Protein AF-A0A699SYV4-F1 (afdb_monomer)

Organism: Tanacetum cinerariifolium (NCBI:txid118510)

pLDDT: mean 76.34, std 19.38, range [34.69, 97.56]

Radius of gyration: 21.33 Å; Cα contacts (8 Å, |Δi|>4): 19; chains: 1; bounding box: 60×40×32 Å

Sequence (104 aa):
EKRLEDVPTVRDFPEVFPEDLTGLPPTRQVEFQIDLVPGAAPMARAPYRLAPLELQELSTQLQELSDKGFISPVKLHVLLSQLHHRFGNLLETFDKS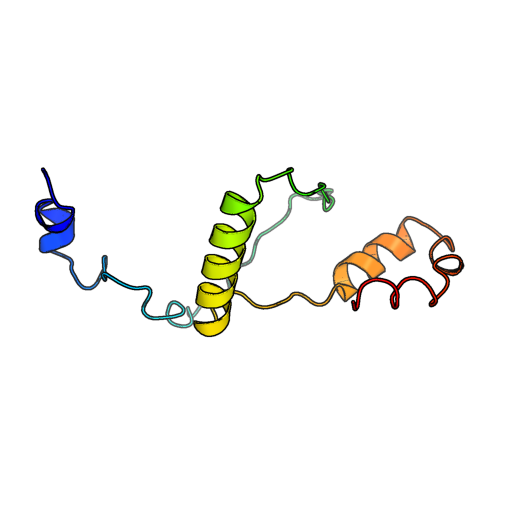SVIASKT

Secondary structure (DSSP, 8-state):
---GGGSHHHHH-TTTS-SS--SSPP--SS----PPPTT------PPPP--HHHHHHHHHHHHHHHHTTS--PPPTHHHHHHHHHHSTT-GGG--TTTTS----

Structure (mmCIF, N/CA/C/O backbone):
data_AF-A0A699SYV4-F1
#
_entry.id   AF-A0A699SYV4-F1
#
loop_
_atom_site.group_PDB
_atom_site.id
_atom_site.type_symbol
_atom_site.label_atom_id
_atom_site.label_alt_id
_atom_site.label_comp_id
_atom_site.label_asym_id
_atom_site.label_entity_id
_atom_site.label_seq_id
_atom_site.pdbx_PDB_ins_code
_atom_site.Cartn_x
_atom_site.Cartn_y
_atom_site.Cartn_z
_atom_site.occupancy
_atom_site.B_iso_or_equiv
_atom_site.auth_seq_id
_atom_site.auth_comp_id
_atom_site.auth_asym_id
_atom_site.auth_atom_id
_atom_site.pdbx_PDB_model_num
ATOM 1 N N . GLU A 1 1 ? -24.514 19.356 1.765 1.00 69.06 1 GLU A N 1
ATOM 2 C CA . GLU A 1 1 ? -23.407 18.437 1.437 1.00 69.06 1 GLU A CA 1
ATOM 3 C C . GLU A 1 1 ? -23.937 17.018 1.586 1.00 69.06 1 GLU A C 1
ATOM 5 O O . GLU A 1 1 ? -24.723 16.815 2.504 1.00 69.06 1 GLU A O 1
ATOM 10 N N . LYS A 1 2 ? -23.648 16.097 0.658 1.00 76.56 2 LYS A N 1
ATOM 11 C CA . LYS A 1 2 ? -24.086 14.694 0.777 1.00 76.56 2 LYS A CA 1
ATOM 12 C C . LYS A 1 2 ? -23.004 13.919 1.512 1.00 76.56 2 LYS A C 1
ATOM 14 O O . LYS A 1 2 ? -21.864 13.910 1.051 1.00 76.56 2 LYS A O 1
ATOM 19 N N . ARG A 1 3 ? -23.358 13.298 2.629 1.00 84.56 3 ARG A N 1
ATOM 20 C CA . ARG A 1 3 ? -22.466 12.430 3.397 1.00 84.56 3 ARG A CA 1
ATOM 21 C C . ARG A 1 3 ? -22.494 11.028 2.783 1.00 84.56 3 ARG A C 1
ATOM 23 O O . ARG A 1 3 ? -23.479 10.649 2.154 1.00 84.56 3 ARG A O 1
ATOM 30 N N . LEU A 1 4 ? -21.425 10.247 2.946 1.00 81.38 4 LEU A N 1
ATOM 31 C CA . LEU A 1 4 ? -21.391 8.856 2.457 1.00 81.38 4 LEU A CA 1
ATOM 32 C C . LEU A 1 4 ? -22.511 8.003 3.075 1.00 81.38 4 LEU A C 1
ATOM 34 O O . LEU A 1 4 ? -23.069 7.137 2.409 1.00 81.38 4 LEU A O 1
ATOM 38 N N . GLU A 1 5 ? -22.900 8.332 4.304 1.00 83.50 5 GLU A N 1
ATOM 39 C CA . GLU A 1 5 ? -24.019 7.741 5.048 1.00 83.50 5 GLU A CA 1
ATOM 40 C C . GLU A 1 5 ? -25.380 7.919 4.354 1.00 83.50 5 GLU A C 1
ATOM 42 O O . GLU A 1 5 ? -26.308 7.148 4.594 1.00 83.50 5 GLU A O 1
ATOM 47 N N . ASP A 1 6 ? -25.515 8.938 3.497 1.00 89.12 6 ASP A N 1
ATOM 48 C CA . ASP A 1 6 ? -26.760 9.236 2.782 1.00 89.12 6 ASP A CA 1
ATOM 49 C C . ASP A 1 6 ? -26.967 8.305 1.577 1.00 89.12 6 ASP A C 1
ATOM 51 O O . ASP A 1 6 ? -28.032 8.313 0.951 1.00 89.12 6 ASP A O 1
ATOM 55 N N . VAL A 1 7 ? -25.949 7.517 1.213 1.00 91.19 7 VAL A N 1
ATOM 56 C CA . VAL A 1 7 ? -26.034 6.519 0.148 1.00 91.19 7 VAL A CA 1
ATOM 57 C C . VAL A 1 7 ? -26.767 5.293 0.702 1.00 91.19 7 VAL A C 1
ATOM 59 O O . VAL A 1 7 ? -26.235 4.645 1.605 1.00 91.19 7 VAL A O 1
ATOM 62 N N . PRO A 1 8 ? -27.945 4.915 0.157 1.00 91.62 8 PRO A N 1
ATOM 63 C CA . PRO A 1 8 ? -28.737 3.799 0.681 1.00 91.62 8 PRO A CA 1
ATOM 64 C C . PRO A 1 8 ? -27.921 2.514 0.834 1.00 91.62 8 PRO A C 1
ATOM 66 O O . PRO A 1 8 ? -27.952 1.890 1.882 1.00 91.62 8 PRO A O 1
ATOM 69 N N . THR A 1 9 ? -27.082 2.190 -0.151 1.00 90.81 9 THR A N 1
ATOM 70 C CA . THR A 1 9 ? -26.213 1.008 -0.115 1.00 90.81 9 THR A CA 1
ATOM 71 C C . THR A 1 9 ? -25.192 1.022 1.026 1.00 90.81 9 THR A C 1
ATOM 73 O O . THR A 1 9 ? -24.886 -0.027 1.570 1.00 90.81 9 THR A O 1
ATOM 76 N N . VAL A 1 10 ? -24.646 2.179 1.404 1.00 90.31 10 VAL A N 1
ATOM 77 C CA . VAL A 1 10 ? -23.678 2.255 2.514 1.00 90.31 10 VAL A CA 1
ATOM 78 C C . VAL A 1 10 ? -24.413 2.080 3.840 1.00 90.31 10 VAL A C 1
ATOM 80 O O . VAL A 1 10 ? -23.995 1.297 4.687 1.00 90.31 10 VAL A O 1
ATOM 83 N N . ARG A 1 11 ? -25.562 2.750 3.980 1.00 90.00 11 ARG A N 1
ATOM 84 C CA . ARG A 1 11 ? -26.405 2.676 5.176 1.00 90.00 11 ARG A CA 1
ATOM 85 C C . ARG A 1 11 ? -26.989 1.283 5.410 1.00 90.00 11 ARG A C 1
ATOM 87 O O . ARG A 1 11 ? -27.102 0.857 6.555 1.00 90.00 11 ARG A O 1
ATOM 94 N N . ASP A 1 12 ? -27.385 0.597 4.343 1.00 93.94 12 ASP A N 1
ATOM 95 C CA . ASP A 1 12 ? -28.042 -0.707 4.423 1.00 93.94 12 ASP A CA 1
ATOM 96 C C . ASP A 1 12 ? -27.026 -1.854 4.653 1.00 93.94 12 ASP A C 1
ATOM 98 O O . ASP A 1 12 ? -27.429 -2.945 5.051 1.00 93.94 12 ASP A O 1
ATOM 102 N N . PHE A 1 13 ? -25.716 -1.611 4.465 1.00 90.38 13 PHE A N 1
ATOM 103 C CA . PHE A 1 13 ? -24.640 -2.605 4.627 1.00 90.38 13 PHE A CA 1
ATOM 104 C C . PHE A 1 13 ? -23.442 -2.085 5.458 1.00 90.38 13 PHE A C 1
ATOM 106 O O . PHE A 1 13 ? -22.308 -2.068 4.966 1.00 90.38 13 PHE A O 1
ATOM 113 N N . PRO A 1 14 ? -23.642 -1.713 6.737 1.00 86.00 14 PRO A N 1
ATOM 114 C CA . PRO A 1 14 ? -22.578 -1.146 7.575 1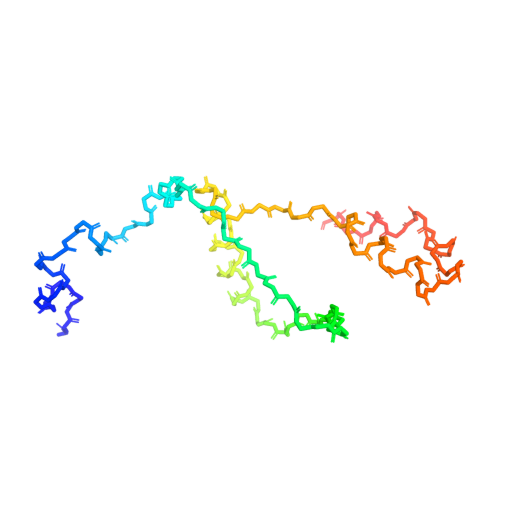.00 86.00 14 PRO A CA 1
ATOM 115 C C . PRO A 1 14 ? -21.435 -2.136 7.857 1.00 86.00 14 PRO A C 1
ATOM 117 O O . PRO A 1 14 ? -20.298 -1.737 8.076 1.00 86.00 14 PRO A O 1
ATOM 120 N N . GLU A 1 15 ? -21.711 -3.441 7.806 1.00 83.75 15 GLU A N 1
ATOM 121 C CA . GLU A 1 15 ? -20.705 -4.500 7.970 1.00 83.75 15 GLU A CA 1
ATOM 122 C C . GLU A 1 15 ? -19.764 -4.649 6.761 1.00 83.75 15 GLU A C 1
ATOM 124 O O . GLU A 1 15 ? -18.648 -5.144 6.903 1.00 83.75 15 GLU A O 1
ATOM 129 N N . VAL A 1 16 ? -20.210 -4.22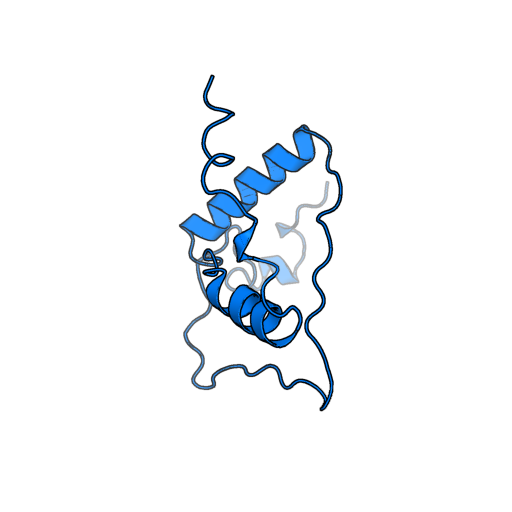6 5.572 1.00 84.88 16 VAL A N 1
ATOM 130 C CA . VAL A 1 16 ? -19.430 -4.274 4.322 1.00 84.88 16 VAL A CA 1
ATOM 131 C C . VAL A 1 16 ? -18.660 -2.970 4.105 1.00 84.88 16 VAL A C 1
ATOM 133 O O . VAL A 1 16 ? -17.599 -2.979 3.482 1.00 84.88 16 VAL A O 1
ATOM 136 N N . PHE A 1 17 ? -19.175 -1.860 4.638 1.00 86.38 17 PHE A N 1
ATOM 137 C CA . PHE A 1 17 ? -18.595 -0.522 4.524 1.00 86.38 17 PHE A CA 1
ATOM 138 C C . PHE A 1 17 ? -18.304 0.094 5.904 1.00 86.38 17 PHE A C 1
ATOM 140 O O . PHE A 1 17 ? -18.889 1.126 6.235 1.00 86.38 17 PHE A O 1
ATOM 147 N N . PRO A 1 18 ? -17.425 -0.516 6.720 1.00 84.88 18 PRO A N 1
ATOM 148 C CA . PRO A 1 18 ? -17.059 0.054 8.012 1.00 84.88 18 PRO A CA 1
ATOM 149 C C . PRO A 1 18 ? -16.314 1.385 7.834 1.00 84.88 18 P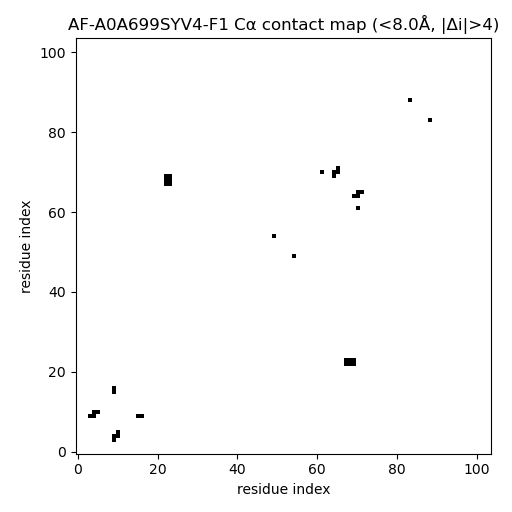RO A C 1
ATOM 151 O O . PRO A 1 18 ? -15.576 1.565 6.861 1.00 84.88 18 PRO A O 1
ATOM 154 N N . GLU A 1 19 ? -16.461 2.305 8.791 1.00 84.62 19 GLU A N 1
ATOM 155 C CA . GLU A 1 19 ? -15.754 3.594 8.773 1.00 84.62 19 GLU A CA 1
ATOM 156 C C . GLU A 1 19 ? -14.228 3.444 8.853 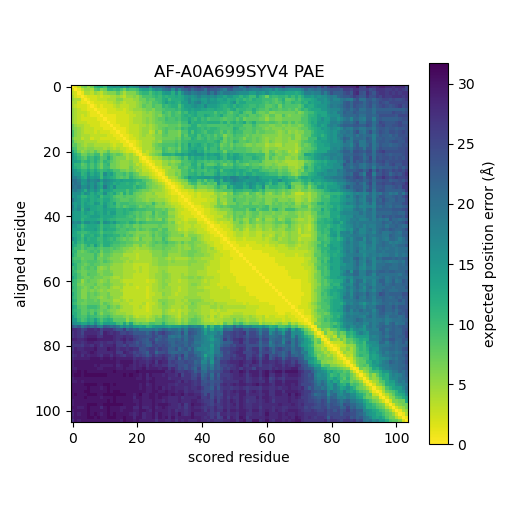1.00 84.62 19 GLU A C 1
ATOM 158 O O . GLU A 1 19 ? -13.505 4.338 8.413 1.00 84.62 19 GLU A O 1
ATOM 163 N N . ASP A 1 20 ? -13.737 2.326 9.399 1.00 84.38 20 ASP A N 1
ATOM 164 C CA . ASP A 1 20 ? -12.314 2.010 9.463 1.00 84.38 20 ASP A CA 1
ATOM 165 C C . ASP A 1 20 ? -12.011 0.566 9.025 1.00 84.38 20 ASP A C 1
ATOM 167 O O . ASP A 1 20 ? -12.841 -0.339 9.127 1.00 84.38 20 ASP A O 1
ATOM 171 N N . LEU A 1 21 ? -10.787 0.334 8.549 1.00 81.81 21 LEU A N 1
ATOM 172 C CA . LEU A 1 21 ? -10.300 -0.982 8.142 1.00 81.81 21 LEU A CA 1
ATOM 173 C C . LEU A 1 21 ? -10.180 -1.912 9.359 1.00 81.81 21 LEU A C 1
ATOM 175 O O . LEU A 1 21 ? -9.266 -1.769 10.171 1.00 81.81 21 LEU A O 1
ATOM 179 N N . THR A 1 22 ? -11.056 -2.914 9.444 1.00 77.06 22 THR A N 1
ATOM 180 C CA . THR A 1 22 ? -11.195 -3.829 10.596 1.00 77.06 22 THR A CA 1
ATOM 181 C C . THR A 1 22 ? -10.133 -4.938 10.680 1.00 77.06 22 THR A C 1
ATOM 183 O O . THR A 1 22 ? -10.238 -5.827 11.522 1.00 77.06 22 THR A O 1
ATOM 186 N N . GLY A 1 23 ? -9.114 -4.908 9.816 1.00 78.06 23 GLY A N 1
ATOM 187 C CA . GLY A 1 23 ? -8.048 -5.914 9.729 1.00 78.06 23 GLY A CA 1
ATOM 188 C C . GLY A 1 23 ? -8.115 -6.784 8.470 1.00 78.06 23 GLY A C 1
ATOM 189 O O . GLY A 1 23 ? -8.958 -6.589 7.592 1.00 78.06 23 GLY A O 1
ATOM 190 N N . LEU A 1 24 ? -7.178 -7.730 8.357 1.00 81.94 24 LEU A N 1
ATOM 191 C CA . LEU A 1 24 ? -7.084 -8.624 7.202 1.00 81.94 24 LEU A CA 1
ATOM 192 C C . LEU A 1 24 ? -8.385 -9.421 6.997 1.00 81.94 24 LEU A C 1
ATOM 194 O O . LEU A 1 24 ? -9.007 -9.845 7.976 1.00 81.94 24 LEU A O 1
ATOM 198 N N . PRO A 1 25 ? -8.786 -9.687 5.738 1.00 78.12 25 PRO A N 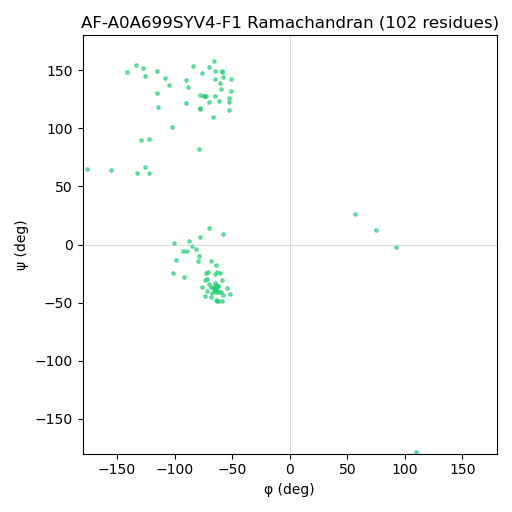1
ATOM 199 C CA . PRO A 1 25 ? -9.913 -10.569 5.482 1.00 78.12 25 PRO A CA 1
ATOM 200 C C . PRO A 1 25 ? -9.643 -11.957 6.089 1.00 78.12 25 PRO A C 1
ATOM 202 O O . PRO A 1 25 ? -8.486 -12.389 6.132 1.00 78.12 25 PRO A O 1
ATOM 205 N N . PRO A 1 26 ? -10.691 -12.687 6.516 1.00 82.44 26 PRO A N 1
ATOM 206 C CA . PRO A 1 26 ? -10.542 -14.038 7.036 1.00 82.44 26 PRO A CA 1
ATOM 207 C C . PRO A 1 26 ? -9.740 -14.922 6.080 1.00 82.44 26 PRO A C 1
ATOM 209 O O . PRO A 1 26 ? -9.898 -14.829 4.857 1.00 82.44 26 PRO A O 1
ATOM 212 N N . THR A 1 27 ? -8.909 -15.803 6.646 1.00 81.12 27 THR A N 1
ATOM 213 C CA . THR A 1 27 ? -8.140 -16.782 5.870 1.00 81.12 27 THR A CA 1
ATOM 214 C C . THR A 1 27 ? -9.096 -17.552 4.967 1.00 81.12 27 THR A C 1
ATOM 216 O O . THR A 1 27 ? -9.999 -18.245 5.441 1.00 81.12 27 THR A O 1
ATOM 219 N N . ARG A 1 28 ? -8.931 -17.399 3.652 1.00 82.38 28 ARG A N 1
ATOM 220 C CA . ARG A 1 28 ? -9.751 -18.124 2.680 1.00 82.38 28 ARG A CA 1
ATOM 221 C C . ARG A 1 28 ? -9.246 -19.568 2.621 1.00 82.38 28 ARG A C 1
ATOM 223 O O . ARG A 1 28 ? -8.054 -19.810 2.774 1.00 82.38 28 ARG A O 1
ATOM 230 N N . GLN A 1 29 ? -10.140 -20.527 2.379 1.00 84.25 29 GLN A N 1
ATOM 231 C CA . GLN A 1 29 ? -9.764 -21.947 2.254 1.00 84.25 29 GLN A CA 1
ATOM 232 C C . GLN A 1 29 ? -8.847 -22.225 1.050 1.00 84.25 29 GLN A C 1
ATOM 234 O O . GLN A 1 29 ? -8.215 -23.274 0.989 1.00 8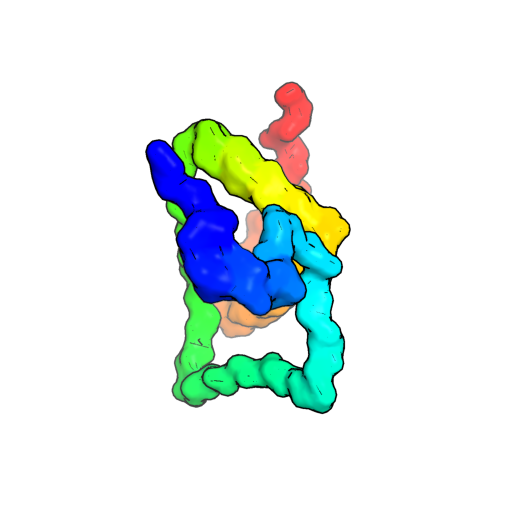4.25 29 GLN A O 1
ATOM 239 N N . VAL A 1 30 ? -8.791 -21.294 0.094 1.00 82.56 30 VAL A N 1
ATOM 240 C CA . VAL A 1 30 ? -7.979 -21.384 -1.118 1.00 82.56 30 VAL A CA 1
ATOM 241 C C . VAL A 1 30 ? -6.929 -20.280 -1.091 1.00 82.56 30 VAL A C 1
ATOM 243 O O . VAL A 1 30 ? -7.252 -19.111 -0.865 1.00 82.56 30 VAL A O 1
ATOM 246 N N . GLU A 1 31 ? -5.677 -20.657 -1.336 1.00 81.12 31 GLU A N 1
ATOM 247 C CA . GLU A 1 31 ? -4.577 -19.723 -1.545 1.00 81.12 31 GLU A CA 1
ATOM 248 C C . GLU A 1 31 ? -4.704 -19.084 -2.936 1.00 81.12 31 GLU A C 1
ATOM 250 O O . GLU A 1 31 ? -4.862 -19.780 -3.940 1.00 81.12 31 GLU A O 1
ATOM 255 N N . PHE A 1 32 ? -4.665 -17.752 -3.006 1.00 79.38 32 PHE A N 1
ATOM 256 C CA . PHE A 1 32 ? -4.696 -17.043 -4.286 1.00 79.38 32 PHE A CA 1
ATOM 257 C C . PHE A 1 32 ? -3.316 -17.121 -4.918 1.00 79.38 32 PHE A C 1
ATOM 259 O O . PHE A 1 32 ? -2.355 -16.578 -4.377 1.00 79.38 32 PHE A O 1
ATOM 266 N N . GLN A 1 33 ? -3.233 -17.764 -6.078 1.00 86.06 33 GLN A N 1
ATOM 267 C CA . GLN A 1 33 ? -2.025 -17.795 -6.892 1.00 86.06 33 GLN A CA 1
ATOM 268 C C . GLN A 1 33 ? -2.203 -16.861 -8.090 1.00 86.06 33 GLN A C 1
ATOM 270 O O . GLN A 1 33 ? -3.277 -16.794 -8.689 1.00 86.06 33 GLN A O 1
ATOM 275 N N . ILE A 1 34 ? -1.157 -16.095 -8.403 1.00 87.69 34 ILE A N 1
ATOM 276 C CA . ILE A 1 34 ? -1.105 -15.255 -9.600 1.00 87.69 34 ILE A CA 1
ATOM 277 C C . ILE A 1 34 ? -0.241 -15.990 -10.616 1.00 87.69 34 ILE A C 1
ATOM 279 O O . ILE A 1 34 ? 0.988 -15.957 -10.532 1.00 87.69 34 ILE A O 1
ATOM 283 N N . ASP A 1 35 ? -0.892 -16.646 -11.572 1.00 90.75 35 ASP A N 1
ATOM 284 C CA . ASP A 1 35 ? -0.197 -17.333 -12.652 1.00 90.75 35 ASP A CA 1
ATOM 285 C C . ASP A 1 35 ? 0.384 -16.318 -13.637 1.00 90.75 35 ASP A C 1
ATOM 287 O O . ASP A 1 35 ? -0.304 -15.430 -14.149 1.00 90.75 35 ASP A O 1
ATOM 291 N N . LEU A 1 36 ? 1.678 -16.451 -13.913 1.00 88.50 36 LEU A N 1
ATOM 292 C CA . LEU A 1 36 ? 2.349 -15.659 -14.932 1.00 88.50 36 LEU A CA 1
ATOM 293 C C . LEU A 1 36 ? 2.286 -16.384 -16.274 1.00 88.50 36 LEU A C 1
ATOM 295 O O . LEU A 1 36 ? 2.478 -17.598 -16.352 1.00 88.50 36 LEU A O 1
ATOM 299 N N . VAL A 1 37 ? 2.092 -15.627 -17.354 1.00 93.56 37 VAL A N 1
ATOM 300 C CA . VAL A 1 37 ? 2.262 -16.180 -18.701 1.00 93.56 37 VAL A CA 1
ATOM 301 C C . VAL A 1 37 ? 3.711 -16.661 -18.882 1.00 93.56 37 VAL A C 1
ATOM 303 O O . VAL A 1 37 ? 4.639 -15.966 -18.447 1.00 93.56 37 VAL A O 1
ATOM 306 N N . PRO A 1 38 ? 3.946 -17.826 -19.519 1.00 92.38 38 PRO A N 1
ATOM 307 C CA . PRO A 1 38 ? 5.298 -18.316 -19.763 1.00 92.38 38 PRO A CA 1
ATOM 308 C C . PRO A 1 38 ? 6.159 -17.260 -20.470 1.00 92.38 38 PRO A C 1
ATOM 310 O O . PRO A 1 38 ? 5.775 -16.728 -21.510 1.00 92.38 38 PRO A O 1
ATOM 313 N N . GLY A 1 39 ? 7.319 -16.941 -19.891 1.00 90.31 39 GLY A N 1
ATOM 314 C CA . GLY A 1 39 ? 8.234 -15.912 -20.402 1.00 90.31 39 GLY A CA 1
ATOM 315 C C . GLY A 1 39 ? 8.036 -14.503 -19.827 1.00 90.31 39 GLY A C 1
ATOM 316 O O . GLY A 1 39 ? 8.828 -13.616 -20.144 1.00 90.31 39 GLY A O 1
ATOM 317 N N . ALA A 1 40 ? 7.045 -14.275 -18.957 1.00 88.94 40 ALA A N 1
ATOM 318 C CA . ALA A 1 40 ? 6.927 -13.013 -18.228 1.00 88.94 40 ALA A CA 1
ATOM 319 C C . ALA A 1 40 ? 8.114 -12.814 -17.270 1.00 88.94 40 ALA A C 1
ATOM 321 O O . ALA A 1 40 ? 8.421 -13.674 -16.445 1.00 88.94 40 ALA A O 1
ATOM 322 N N . ALA A 1 41 ? 8.765 -11.654 -17.363 1.00 88.06 41 ALA A N 1
ATOM 323 C CA . ALA A 1 41 ? 9.873 -11.274 -16.494 1.00 88.06 41 ALA A CA 1
ATOM 324 C C . ALA A 1 41 ? 9.441 -10.174 -15.506 1.00 88.06 41 ALA A C 1
ATOM 326 O O . ALA A 1 41 ? 8.707 -9.261 -15.895 1.00 88.06 41 ALA A O 1
ATOM 327 N N . PRO A 1 42 ? 9.929 -10.196 -14.253 1.00 83.88 42 PRO A N 1
ATOM 328 C CA . PRO A 1 42 ? 9.711 -9.102 -13.314 1.00 83.88 42 PRO A CA 1
ATOM 329 C C . PRO A 1 42 ? 10.283 -7.783 -13.845 1.00 83.88 42 PRO A C 1
ATOM 331 O O . PRO A 1 42 ? 11.427 -7.728 -14.309 1.00 83.88 42 PRO A O 1
ATOM 334 N N . MET A 1 43 ? 9.500 -6.708 -13.738 1.00 84.19 43 MET A N 1
ATOM 335 C CA . MET A 1 43 ? 9.917 -5.359 -14.116 1.00 84.19 43 MET A CA 1
ATOM 336 C C . MET A 1 43 ? 9.985 -4.468 -12.878 1.00 84.19 43 MET A C 1
ATOM 338 O O . MET A 1 43 ? 8.972 -4.207 -12.236 1.00 84.19 43 MET A O 1
ATOM 342 N N . ALA A 1 44 ? 11.178 -3.962 -12.574 1.00 84.88 44 ALA A N 1
ATOM 343 C CA . ALA A 1 44 ? 11.360 -2.918 -11.575 1.00 84.88 44 ALA A CA 1
ATOM 344 C C . ALA A 1 44 ? 11.225 -1.541 -12.239 1.00 84.88 44 ALA A C 1
ATOM 346 O O . ALA A 1 44 ? 11.778 -1.308 -13.316 1.00 84.88 44 ALA A O 1
ATOM 347 N N . ARG A 1 45 ? 10.500 -0.624 -11.595 1.00 84.69 45 ARG A N 1
ATOM 348 C CA . ARG A 1 45 ? 10.388 0.783 -12.002 1.00 84.69 45 ARG A CA 1
ATOM 349 C C . ARG A 1 45 ? 10.770 1.673 -10.830 1.00 84.69 45 ARG A C 1
ATOM 351 O O . ARG A 1 45 ? 10.494 1.330 -9.683 1.00 84.69 45 ARG A O 1
ATOM 358 N N . ALA A 1 46 ? 11.410 2.801 -11.124 1.00 86.19 46 ALA A N 1
ATOM 359 C CA . ALA A 1 46 ? 11.691 3.800 -10.103 1.00 86.19 46 ALA A CA 1
ATOM 360 C C . ALA A 1 46 ? 10.370 4.398 -9.574 1.00 86.19 46 ALA A C 1
ATOM 362 O O . ALA A 1 46 ? 9.453 4.606 -10.375 1.00 86.19 46 ALA A O 1
ATOM 363 N N . PRO A 1 47 ? 10.263 4.693 -8.265 1.00 86.56 47 PRO A N 1
ATOM 364 C CA . PRO A 1 47 ? 9.136 5.445 -7.728 1.00 86.56 47 PRO A CA 1
ATOM 365 C C . PRO A 1 47 ? 9.028 6.827 -8.380 1.00 86.56 47 PRO A C 1
ATOM 367 O O . PRO A 1 47 ? 10.037 7.442 -8.737 1.00 86.56 47 PRO A O 1
ATOM 370 N N . TYR A 1 48 ? 7.804 7.331 -8.512 1.00 92.00 48 TYR A N 1
ATOM 371 C CA . TYR A 1 48 ? 7.579 8.698 -8.971 1.00 92.00 48 TYR A CA 1
ATOM 372 C C . TYR A 1 48 ? 8.020 9.710 -7.912 1.00 92.00 48 TYR A C 1
ATOM 374 O O . TYR A 1 48 ? 8.021 9.428 -6.713 1.00 92.00 48 TYR A O 1
ATOM 382 N N . ARG A 1 49 ? 8.396 10.908 -8.368 1.00 93.44 49 ARG A N 1
ATOM 383 C CA . ARG A 1 49 ? 8.677 12.027 -7.467 1.00 93.44 49 ARG A CA 1
ATOM 384 C C . ARG A 1 49 ? 7.355 12.564 -6.929 1.00 93.44 49 ARG A C 1
ATOM 386 O O . ARG A 1 49 ? 6.472 12.880 -7.719 1.00 93.44 49 ARG A O 1
ATOM 393 N N . LEU A 1 50 ? 7.270 12.676 -5.611 1.00 94.69 50 LEU A N 1
ATOM 394 C CA . LEU A 1 50 ? 6.137 13.237 -4.883 1.00 94.69 50 LEU A CA 1
ATOM 395 C C . LEU A 1 50 ? 6.583 14.515 -4.167 1.00 94.69 50 LEU A C 1
ATOM 397 O O . LEU A 1 50 ? 7.755 14.647 -3.791 1.00 94.69 50 LEU A O 1
ATOM 401 N N . ALA A 1 51 ? 5.668 15.463 -3.995 1.00 97.56 51 ALA A N 1
ATOM 402 C CA . ALA A 1 51 ? 5.921 16.649 -3.186 1.00 97.56 51 ALA A CA 1
ATOM 403 C C . ALA A 1 51 ? 6.101 16.262 -1.701 1.00 97.56 51 ALA A C 1
ATOM 405 O O . ALA A 1 51 ? 5.597 15.222 -1.272 1.00 97.56 51 ALA A O 1
ATOM 406 N N . PRO A 1 52 ? 6.768 17.092 -0.875 1.00 96.94 52 PRO A N 1
ATOM 407 C CA . PRO A 1 52 ? 6.980 16.772 0.540 1.00 96.94 52 PRO A CA 1
ATOM 408 C C . PRO A 1 52 ? 5.691 16.455 1.316 1.00 96.94 52 PRO A C 1
ATOM 410 O O . PRO A 1 52 ? 5.684 15.539 2.131 1.00 96.94 52 PRO A O 1
ATOM 413 N N . LEU A 1 53 ? 4.595 17.165 1.023 1.00 96.81 53 LEU A N 1
ATOM 414 C CA . LEU A 1 53 ? 3.297 16.939 1.665 1.00 96.81 53 LEU A CA 1
ATOM 415 C C . LEU A 1 53 ? 2.688 15.579 1.284 1.00 96.81 53 LEU A C 1
ATOM 417 O O . LEU A 1 53 ? 2.179 14.868 2.142 1.00 96.81 53 LEU A O 1
ATOM 421 N N . GLU A 1 54 ? 2.786 15.197 0.011 1.00 96.69 54 GLU A N 1
ATOM 422 C CA . GLU A 1 54 ? 2.291 13.906 -0.480 1.00 96.69 54 GLU A CA 1
ATOM 423 C C . GLU A 1 54 ? 3.100 12.743 0.105 1.00 96.69 54 GLU A C 1
ATOM 425 O O . GLU A 1 54 ? 2.535 11.706 0.440 1.00 96.69 54 GLU A O 1
ATOM 430 N N . LEU A 1 55 ? 4.418 12.915 0.271 1.00 94.81 55 LEU A N 1
ATOM 431 C CA . LEU A 1 55 ? 5.271 11.918 0.926 1.00 94.81 55 LEU A CA 1
ATOM 432 C C . LEU A 1 55 ? 4.920 11.733 2.400 1.00 94.81 55 LEU A C 1
ATOM 434 O O . LEU A 1 55 ? 4.930 10.603 2.884 1.00 94.81 55 LEU A O 1
ATOM 438 N N . GLN A 1 56 ? 4.624 12.823 3.108 1.00 96.06 56 GLN A N 1
ATOM 439 C CA . GLN A 1 56 ? 4.209 12.761 4.505 1.00 96.06 56 GLN A CA 1
ATOM 440 C C . GLN A 1 56 ? 2.890 11.997 4.648 1.00 96.06 56 GLN A C 1
ATOM 442 O O . GLN A 1 56 ? 2.812 11.072 5.452 1.00 96.06 56 GLN A O 1
ATOM 447 N N . GLU A 1 57 ? 1.893 12.344 3.833 1.00 97.25 57 GLU A N 1
ATOM 448 C CA . GLU A 1 57 ? 0.595 11.665 3.815 1.00 97.25 57 GLU A CA 1
ATOM 449 C C . GLU A 1 57 ? 0.750 10.174 3.492 1.00 97.25 57 GLU A C 1
ATOM 451 O O . GLU A 1 57 ? 0.271 9.313 4.229 1.00 97.25 57 GLU A O 1
ATOM 456 N N . LEU A 1 58 ? 1.507 9.854 2.437 1.00 95.56 58 LEU A N 1
ATOM 457 C CA . LEU A 1 58 ? 1.771 8.474 2.042 1.00 95.56 58 LEU A CA 1
ATOM 458 C C . LEU A 1 58 ? 2.463 7.686 3.160 1.00 95.56 58 LEU A C 1
ATOM 460 O O . LEU A 1 58 ? 2.125 6.529 3.398 1.00 95.56 58 LEU A O 1
ATOM 464 N N . SER A 1 59 ? 3.425 8.293 3.857 1.00 94.69 59 SER A N 1
ATOM 465 C CA . SER A 1 59 ? 4.124 7.637 4.963 1.00 94.69 59 SER A CA 1
ATOM 466 C C . SER A 1 59 ? 3.183 7.313 6.123 1.00 94.69 59 SER A C 1
ATOM 468 O O . SER A 1 59 ? 3.297 6.229 6.693 1.00 94.69 59 SER A O 1
ATOM 470 N N . THR A 1 60 ? 2.267 8.221 6.465 1.00 96.94 60 THR A N 1
ATOM 471 C CA . THR A 1 60 ? 1.256 7.987 7.505 1.00 96.94 60 THR A CA 1
ATOM 472 C C . THR A 1 60 ? 0.349 6.820 7.123 1.00 96.94 60 THR A C 1
ATOM 474 O O . THR A 1 60 ? 0.217 5.873 7.896 1.00 96.94 60 THR A O 1
ATOM 477 N N . GLN A 1 61 ? -0.179 6.813 5.897 1.00 94.31 61 GLN A N 1
ATOM 478 C CA . GLN A 1 61 ? -1.047 5.734 5.413 1.00 94.31 61 GLN A CA 1
ATOM 479 C C . GLN A 1 61 ? -0.333 4.375 5.386 1.00 94.31 61 GLN A C 1
ATOM 481 O O . GLN A 1 61 ? -0.901 3.354 5.772 1.00 94.31 61 GLN A O 1
ATOM 486 N N . LEU A 1 62 ? 0.934 4.338 4.959 1.00 94.19 62 LEU A N 1
ATOM 487 C CA . LEU A 1 62 ? 1.727 3.106 4.978 1.00 94.19 62 LEU A CA 1
ATOM 488 C C . LEU A 1 62 ? 1.947 2.593 6.406 1.00 94.19 62 LEU A C 1
ATOM 490 O O . LEU A 1 62 ? 1.888 1.383 6.625 1.00 94.19 62 LEU A O 1
ATOM 494 N N . GLN A 1 63 ? 2.175 3.487 7.370 1.00 94.12 63 GLN A N 1
ATOM 495 C CA . GLN A 1 63 ? 2.320 3.101 8.772 1.00 94.12 63 GLN A CA 1
ATOM 496 C C . GLN A 1 63 ? 1.020 2.502 9.313 1.00 94.12 63 GLN A C 1
ATOM 498 O O . GLN A 1 63 ? 1.046 1.404 9.862 1.00 94.12 63 GLN A O 1
ATOM 503 N N . GLU A 1 64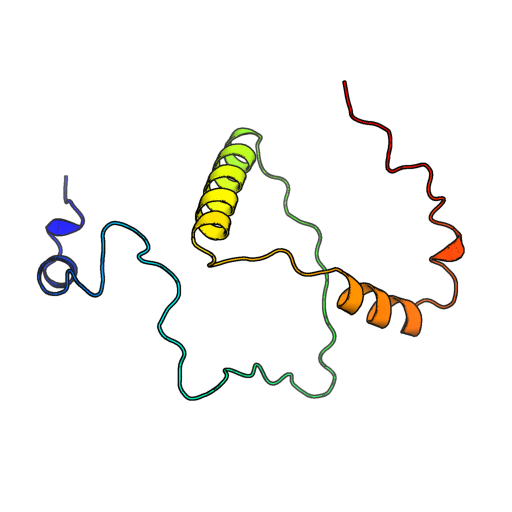 ? -0.120 3.149 9.071 1.00 93.06 64 GLU A N 1
ATOM 504 C CA . GLU A 1 64 ? -1.435 2.642 9.484 1.00 93.06 64 GLU A CA 1
ATOM 505 C C . GLU A 1 64 ? -1.729 1.254 8.899 1.00 93.06 64 GLU A C 1
ATOM 507 O O . GLU A 1 64 ? -2.183 0.352 9.606 1.00 93.06 64 GLU A O 1
ATOM 512 N N . LEU A 1 65 ? -1.429 1.045 7.612 1.00 92.25 65 LEU A N 1
ATOM 513 C CA . LEU A 1 65 ? -1.597 -0.255 6.960 1.00 92.25 65 LEU A CA 1
ATOM 514 C C . LEU A 1 65 ? -0.658 -1.320 7.535 1.00 92.25 65 LEU A C 1
ATOM 516 O O . LEU A 1 65 ? -1.044 -2.488 7.633 1.00 92.25 65 LEU A O 1
ATOM 520 N N . SER A 1 66 ? 0.566 -0.934 7.900 1.00 91.31 66 SER A N 1
ATOM 521 C CA . SER A 1 66 ? 1.548 -1.828 8.517 1.00 91.31 66 SER A CA 1
ATOM 522 C C . SER A 1 66 ? 1.118 -2.228 9.927 1.00 91.31 66 SER A C 1
ATOM 524 O O . SER A 1 66 ? 1.164 -3.410 10.263 1.00 91.31 66 SER A O 1
ATOM 526 N N . ASP A 1 67 ? 0.653 -1.276 10.733 1.00 91.12 67 ASP A N 1
ATOM 527 C CA . ASP A 1 67 ? 0.195 -1.512 12.108 1.00 91.12 67 ASP A CA 1
ATOM 528 C C . ASP A 1 67 ? -1.044 -2.413 12.142 1.00 91.12 67 ASP A C 1
ATOM 530 O O . ASP A 1 67 ? -1.195 -3.252 13.031 1.00 91.12 67 ASP A O 1
ATOM 534 N N . LYS A 1 68 ? -1.898 -2.303 11.120 1.00 88.25 68 LYS A N 1
ATOM 535 C CA . LYS A 1 68 ? -3.064 -3.174 10.912 1.00 88.25 68 LYS A CA 1
ATOM 536 C C . LYS A 1 68 ? -2.725 -4.519 10.251 1.00 88.25 68 LYS A C 1
ATOM 538 O O . LYS A 1 68 ? -3.611 -5.357 10.086 1.00 88.25 68 LYS A O 1
ATOM 543 N N . GLY A 1 69 ? -1.468 -4.744 9.860 1.00 88.81 69 GLY A N 1
ATOM 544 C CA . GLY A 1 69 ? -1.000 -5.998 9.264 1.00 88.81 69 GLY A CA 1
ATOM 545 C C . GLY A 1 69 ? -1.427 -6.228 7.810 1.00 88.81 69 GLY A C 1
ATOM 546 O O . GLY A 1 69 ? -1.274 -7.339 7.306 1.00 88.81 69 GLY A O 1
ATOM 547 N N . PHE A 1 70 ? -1.942 -5.208 7.116 1.00 87.75 70 PHE A N 1
ATOM 548 C CA . PHE A 1 70 ? -2.295 -5.307 5.694 1.00 87.75 70 PHE A CA 1
ATOM 549 C C . PHE A 1 70 ? -1.069 -5.374 4.789 1.00 87.75 70 PHE A C 1
ATOM 551 O O . PHE A 1 70 ? -1.120 -5.981 3.718 1.00 87.75 70 PHE A O 1
ATOM 558 N N . ILE A 1 71 ? 0.029 -4.750 5.215 1.00 91.06 71 ILE A N 1
ATOM 559 C CA . ILE A 1 71 ? 1.301 -4.767 4.500 1.00 91.06 71 ILE A CA 1
ATOM 560 C C . ILE A 1 71 ? 2.425 -5.217 5.425 1.00 91.06 71 ILE A C 1
ATOM 562 O O . ILE A 1 71 ? 2.386 -5.018 6.636 1.00 91.06 71 ILE A O 1
ATOM 566 N N . SER A 1 72 ? 3.450 -5.823 4.838 1.00 89.31 72 SER A N 1
ATOM 567 C CA . SER A 1 72 ? 4.681 -6.169 5.539 1.00 89.31 72 SER A CA 1
ATOM 568 C C . SER A 1 72 ? 5.884 -5.942 4.622 1.00 89.31 72 SER A C 1
ATOM 570 O O . SER A 1 72 ? 5.765 -6.095 3.401 1.00 89.31 72 SER A O 1
ATOM 572 N N . PRO A 1 73 ? 7.054 -5.565 5.170 1.00 87.81 73 PRO A N 1
ATOM 573 C CA . PRO A 1 73 ? 8.258 -5.417 4.369 1.00 87.81 73 PRO A CA 1
ATOM 574 C C . PRO A 1 73 ? 8.642 -6.747 3.719 1.00 87.81 73 PRO A C 1
ATOM 576 O O . PRO A 1 73 ? 8.885 -7.746 4.400 1.00 87.81 73 PRO A O 1
ATOM 579 N N . VAL A 1 74 ? 8.765 -6.757 2.394 1.00 84.44 74 VAL A N 1
ATOM 580 C CA . VAL A 1 74 ? 9.324 -7.907 1.681 1.00 84.44 74 VAL A CA 1
ATOM 581 C C . VAL A 1 74 ? 10.847 -7.889 1.801 1.00 84.44 74 VAL A C 1
ATOM 583 O O . VAL A 1 74 ? 11.506 -6.888 1.515 1.00 84.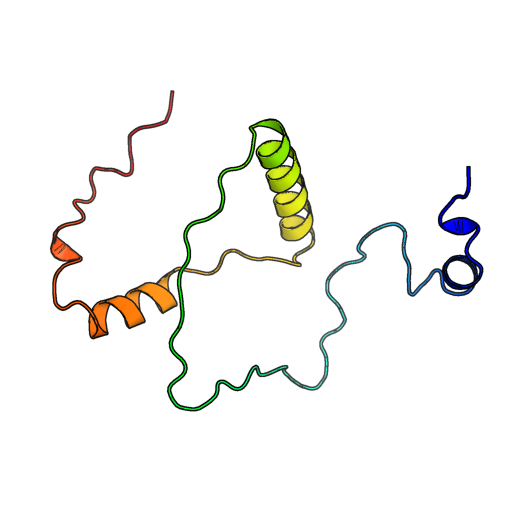44 74 VAL A O 1
ATOM 586 N N . LYS A 1 75 ? 11.444 -9.007 2.227 1.00 68.62 75 LYS A N 1
ATOM 587 C CA . LYS A 1 75 ? 12.905 -9.146 2.220 1.00 68.62 75 LYS A CA 1
ATOM 588 C C . LYS A 1 75 ? 13.372 -9.243 0.768 1.00 68.62 75 LYS A C 1
ATOM 590 O O . LYS A 1 75 ? 12.988 -10.164 0.052 1.00 68.62 75 LYS A O 1
ATOM 595 N N . LEU A 1 76 ? 14.258 -8.332 0.364 1.00 56.31 76 LEU A N 1
ATOM 596 C CA . LEU A 1 76 ? 14.866 -8.199 -0.972 1.00 56.31 76 LEU A CA 1
ATOM 597 C C . LEU A 1 76 ? 15.642 -9.440 -1.484 1.00 56.31 76 LEU A C 1
ATOM 599 O O . LEU A 1 76 ? 16.328 -9.364 -2.500 1.00 56.31 76 LEU A O 1
ATOM 603 N N . HIS A 1 77 ? 15.566 -10.585 -0.800 1.00 48.41 77 HIS A N 1
ATOM 604 C CA . HIS A 1 77 ? 16.258 -11.817 -1.170 1.00 48.41 77 HIS A CA 1
ATOM 605 C C . HIS A 1 77 ? 15.787 -12.351 -2.534 1.00 48.41 77 HIS A C 1
ATOM 607 O O . HIS A 1 77 ? 16.605 -12.802 -3.324 1.00 48.41 77 HIS A O 1
ATOM 613 N N . VAL A 1 78 ? 14.499 -12.203 -2.872 1.00 50.78 78 VAL A N 1
ATOM 614 C CA . VAL A 1 78 ? 13.944 -12.668 -4.161 1.00 50.78 78 VAL A CA 1
ATOM 615 C C . VAL A 1 78 ? 14.482 -11.857 -5.351 1.00 50.78 78 VAL A C 1
ATOM 617 O O . VAL A 1 78 ? 14.764 -12.415 -6.411 1.00 50.78 78 VAL A O 1
ATOM 620 N N . LEU A 1 79 ? 14.689 -10.549 -5.169 1.00 52.34 79 LEU A N 1
ATOM 621 C CA . LEU A 1 79 ? 15.175 -9.658 -6.227 1.00 52.34 79 LEU A CA 1
ATOM 622 C C . LEU A 1 79 ? 16.679 -9.828 -6.478 1.00 52.34 79 LEU A C 1
ATOM 624 O O . LEU A 1 79 ? 17.116 -9.796 -7.628 1.00 52.34 79 LEU A O 1
ATOM 628 N N . LEU A 1 80 ? 17.471 -10.073 -5.429 1.00 50.59 80 LEU A N 1
ATOM 629 C CA . LEU A 1 80 ? 18.911 -10.312 -5.567 1.00 50.59 80 LEU A CA 1
ATOM 630 C C . LEU A 1 80 ? 19.221 -11.662 -6.232 1.00 50.59 80 LEU A C 1
ATOM 632 O O . LEU A 1 80 ? 20.178 -11.744 -7.001 1.00 50.59 80 LEU A O 1
ATOM 636 N N . SER A 1 81 ? 18.418 -12.709 -6.007 1.00 51.16 81 SER A N 1
ATOM 637 C CA . SER A 1 81 ? 18.600 -14.005 -6.684 1.00 51.16 81 SER A CA 1
ATOM 638 C C . SER A 1 81 ? 18.378 -13.908 -8.200 1.00 51.16 81 SER A C 1
ATOM 640 O O . SER A 1 81 ? 19.124 -14.498 -8.978 1.00 51.16 81 SER A O 1
ATOM 642 N N . GLN A 1 82 ? 17.391 -13.115 -8.631 1.00 52.31 82 GLN A N 1
ATOM 643 C CA . GLN A 1 82 ? 17.106 -12.871 -10.051 1.00 52.31 82 GLN A CA 1
ATOM 644 C C . GLN A 1 82 ? 18.148 -11.947 -10.703 1.00 52.31 82 GLN A C 1
ATOM 646 O O . GLN A 1 82 ? 18.443 -12.090 -11.891 1.00 52.31 82 GLN A O 1
ATOM 651 N N . LEU A 1 83 ? 18.742 -11.027 -9.933 1.00 52.62 83 LEU A N 1
ATOM 652 C CA . LEU A 1 83 ? 19.823 -10.162 -10.406 1.00 52.62 83 LEU A CA 1
ATOM 653 C C . LEU A 1 83 ? 21.145 -10.929 -10.589 1.00 52.62 83 LEU A C 1
ATOM 655 O O . LEU A 1 83 ? 21.814 -10.714 -11.594 1.00 52.62 83 LEU A O 1
ATOM 659 N N . HIS A 1 84 ? 21.490 -11.860 -9.688 1.00 48.69 84 HIS A N 1
ATOM 660 C CA . HIS A 1 84 ? 22.724 -12.663 -9.779 1.00 48.69 84 HIS A CA 1
ATOM 661 C C . HIS A 1 84 ? 22.773 -13.586 -11.003 1.00 48.69 84 HIS A C 1
ATOM 663 O O . HIS A 1 84 ? 23.836 -13.759 -11.590 1.00 48.69 84 HIS A O 1
ATOM 669 N N . HIS A 1 85 ? 21.638 -14.146 -11.434 1.00 52.59 85 HIS A N 1
ATOM 670 C CA . HIS A 1 85 ? 21.583 -14.942 -12.667 1.00 52.59 85 HIS A CA 1
ATOM 671 C C . HIS A 1 85 ? 21.734 -14.070 -13.931 1.00 52.59 85 HIS A C 1
ATOM 673 O O . HIS A 1 85 ? 22.125 -14.563 -14.987 1.00 52.59 85 HIS A O 1
ATOM 679 N N . ARG A 1 86 ? 21.409 -12.771 -13.854 1.00 53.53 86 ARG A N 1
ATOM 680 C CA . ARG A 1 86 ? 21.388 -11.860 -15.013 1.00 53.53 86 ARG A CA 1
ATOM 681 C C . ARG A 1 86 ? 22.619 -10.957 -15.118 1.00 53.53 86 ARG A C 1
ATOM 683 O O . ARG A 1 86 ? 22.955 -10.530 -16.216 1.00 53.53 86 ARG A O 1
ATOM 690 N N . PHE A 1 87 ? 23.298 -10.691 -14.009 1.00 51.56 87 PHE A N 1
ATOM 691 C CA . PHE A 1 87 ? 24.529 -9.911 -13.947 1.00 51.56 87 PHE A CA 1
ATOM 692 C C . PHE A 1 87 ? 25.565 -10.702 -13.155 1.00 51.56 87 PHE A C 1
ATOM 694 O O . PHE A 1 87 ? 25.654 -10.579 -11.934 1.00 51.56 87 PHE A O 1
ATOM 701 N N . GLY A 1 88 ? 26.347 -11.528 -13.851 1.00 46.53 88 GLY A N 1
ATOM 702 C CA . GLY A 1 88 ? 27.536 -12.132 -13.260 1.00 46.53 88 GLY A CA 1
ATOM 703 C C . GLY A 1 88 ? 28.434 -11.045 -12.656 1.00 46.53 88 GLY A C 1
ATOM 704 O O . GLY A 1 88 ? 28.827 -10.109 -13.346 1.00 46.53 88 GLY A O 1
ATOM 705 N N . ASN A 1 89 ? 28.714 -11.176 -11.359 1.00 54.22 89 ASN A N 1
ATOM 706 C CA . ASN A 1 89 ? 29.770 -10.503 -10.593 1.00 54.22 89 ASN A CA 1
ATOM 707 C C . ASN A 1 89 ? 29.816 -8.957 -10.573 1.00 54.22 89 ASN A C 1
ATOM 709 O O . ASN A 1 89 ? 30.873 -8.398 -10.304 1.00 54.22 89 ASN A O 1
ATOM 713 N N . LEU A 1 90 ? 28.704 -8.234 -10.767 1.00 47.25 90 LEU A N 1
ATOM 714 C CA . LEU A 1 90 ? 28.690 -6.759 -10.601 1.00 47.25 90 LEU A CA 1
ATOM 715 C C . LEU A 1 90 ? 28.271 -6.284 -9.192 1.00 47.25 90 LEU A C 1
ATOM 717 O O . LEU A 1 90 ? 28.315 -5.096 -8.890 1.00 47.25 90 LEU A O 1
ATOM 721 N N . LEU A 1 91 ? 27.860 -7.195 -8.306 1.00 48.50 91 LEU A N 1
ATOM 722 C CA . LEU A 1 91 ? 27.524 -6.865 -6.913 1.00 48.50 91 LEU A CA 1
ATOM 723 C C . LEU A 1 91 ? 28.726 -6.950 -5.957 1.00 48.50 91 LEU A C 1
ATOM 725 O O . LEU A 1 91 ? 28.603 -6.525 -4.812 1.00 48.50 91 LEU A O 1
ATOM 729 N N . GLU A 1 92 ? 29.897 -7.409 -6.418 1.00 48.09 92 GLU A N 1
ATOM 730 C CA . GLU A 1 92 ? 31.138 -7.332 -5.626 1.00 48.09 92 GLU A CA 1
ATOM 731 C C . GLU A 1 92 ? 31.641 -5.887 -5.441 1.00 48.09 92 GLU A C 1
ATOM 733 O O . GLU A 1 92 ? 32.456 -5.636 -4.559 1.00 48.09 92 GLU A O 1
ATOM 738 N N . THR A 1 93 ? 31.128 -4.916 -6.209 1.00 44.00 93 THR A N 1
ATOM 739 C CA . THR A 1 93 ? 31.562 -3.508 -6.143 1.00 44.00 93 THR A CA 1
ATOM 740 C C . THR A 1 93 ? 30.639 -2.584 -5.346 1.00 44.00 93 THR A C 1
ATOM 742 O O . THR A 1 93 ? 30.930 -1.393 -5.250 1.00 44.00 93 THR A O 1
ATOM 745 N N . PHE A 1 94 ? 29.549 -3.080 -4.745 1.00 44.88 94 PHE A N 1
ATOM 746 C CA . PHE A 1 94 ? 28.832 -2.297 -3.730 1.00 44.88 94 PHE A CA 1
ATOM 747 C C . PHE A 1 94 ? 29.597 -2.388 -2.409 1.00 44.88 94 PHE A C 1
ATOM 749 O O . PHE A 1 94 ? 29.310 -3.211 -1.538 1.00 44.88 94 PHE A O 1
ATOM 756 N N . ASP A 1 95 ? 30.619 -1.542 -2.306 1.00 38.31 95 ASP A N 1
ATOM 757 C CA . ASP A 1 95 ? 31.362 -1.309 -1.080 1.00 38.31 95 ASP A CA 1
ATOM 758 C C . ASP A 1 95 ? 30.389 -1.001 0.073 1.00 38.31 95 ASP A C 1
ATOM 760 O O . ASP A 1 95 ? 29.462 -0.192 -0.043 1.00 38.31 95 ASP A O 1
ATOM 764 N N . LYS A 1 96 ? 30.595 -1.680 1.202 1.00 42.50 96 LYS A N 1
ATOM 765 C CA . LYS A 1 96 ? 29.725 -1.691 2.392 1.00 42.50 96 LYS A CA 1
ATOM 766 C C . LYS A 1 96 ? 29.742 -0.360 3.166 1.00 42.50 96 LYS A C 1
ATOM 768 O O . LYS A 1 96 ? 29.289 -0.304 4.306 1.00 42.50 96 LYS A O 1
ATOM 773 N N . SER A 1 97 ? 30.258 0.708 2.569 1.00 39.59 97 SER A N 1
ATOM 774 C CA . SER A 1 97 ? 30.560 1.994 3.200 1.00 39.59 97 SER A CA 1
ATOM 775 C C . SER A 1 97 ? 29.489 3.076 2.976 1.00 39.59 97 SER A C 1
ATOM 777 O O . SER A 1 97 ? 29.466 4.057 3.714 1.00 39.59 97 SER A O 1
ATOM 779 N N . SER A 1 98 ? 28.533 2.906 2.050 1.00 42.25 98 SER A N 1
ATOM 780 C CA . SER A 1 98 ? 27.535 3.961 1.756 1.00 42.25 98 SER A CA 1
ATOM 781 C C . SER A 1 98 ? 26.290 3.976 2.669 1.00 42.25 98 SER A C 1
ATOM 783 O O . SER A 1 98 ? 25.442 4.853 2.515 1.00 42.25 98 SER A O 1
ATOM 785 N N . VAL A 1 99 ? 26.153 3.051 3.630 1.00 45.75 99 VAL A N 1
ATOM 786 C CA . VAL A 1 99 ? 24.969 2.963 4.525 1.00 45.75 99 VAL A CA 1
ATOM 787 C C . VAL A 1 99 ? 25.095 3.848 5.782 1.00 45.75 99 VAL A C 1
ATOM 789 O O . VAL A 1 99 ? 24.185 3.901 6.602 1.00 45.75 99 VAL A O 1
ATOM 792 N N . ILE A 1 100 ? 26.174 4.624 5.932 1.00 41.78 100 ILE A N 1
ATOM 793 C CA . ILE A 1 100 ? 26.348 5.536 7.076 1.00 41.78 100 ILE A CA 1
ATOM 794 C C . ILE A 1 100 ? 26.622 6.963 6.588 1.00 41.78 100 ILE A C 1
ATOM 796 O O . ILE A 1 100 ? 27.709 7.493 6.775 1.00 41.78 100 ILE A O 1
ATOM 800 N N . ALA A 1 101 ? 25.647 7.605 5.942 1.00 39.69 101 ALA A N 1
ATOM 801 C CA . ALA A 1 101 ? 25.727 9.042 5.663 1.00 39.69 101 ALA A CA 1
ATOM 802 C C . ALA A 1 101 ? 24.339 9.679 5.495 1.00 39.69 101 ALA A C 1
ATOM 804 O O . ALA A 1 101 ? 23.976 10.125 4.412 1.00 39.69 101 ALA A O 1
ATOM 805 N N . SER A 1 102 ? 23.532 9.681 6.557 1.00 36.19 102 SER A N 1
ATOM 806 C CA . SER A 1 102 ? 22.490 10.699 6.820 1.00 36.19 102 SER A CA 1
ATOM 807 C C . SER A 1 102 ? 21.839 10.420 8.177 1.00 36.19 102 SER A C 1
ATOM 809 O O . SER A 1 102 ? 20.675 10.053 8.296 1.00 36.19 102 SER A O 1
ATOM 811 N N . LYS A 1 103 ? 22.646 10.557 9.230 1.00 40.22 103 LYS A N 1
ATOM 812 C CA . LYS A 1 103 ? 22.164 10.800 10.586 1.00 40.22 103 LYS A CA 1
ATOM 813 C C . LYS A 1 103 ? 22.817 12.098 11.047 1.00 40.22 103 LYS A C 1
ATOM 815 O O . LYS A 1 103 ? 23.925 12.052 11.572 1.00 40.22 103 LYS A O 1
ATOM 820 N N . THR A 1 104 ? 22.129 13.207 10.800 1.00 34.69 104 THR A N 1
ATOM 821 C CA . THR A 1 104 ? 22.290 14.475 11.516 1.00 34.69 104 THR A CA 1
ATOM 822 C C . THR A 1 104 ? 20.949 15.180 11.525 1.00 34.69 104 THR A C 1
ATOM 824 O O . THR A 1 104 ? 20.318 15.209 10.445 1.00 34.69 104 THR A O 1
#

Foldseek 3Di:
DDDPCNPCVCVVCCVVVPPDDPADDPDDPDDDDDDDDPPDDDDDDDDDDDDPVVVVVVVVVVVVCVVRVVDDDDDCPVVVVVVCVVDPPPVVPPPPPPPPPDDD

InterPro domains:
  IPR032567 RTL1-related [PTHR15503] (15-74)
  IPR043502 DNA/RNA polymerase superfamily [SSF56672] (9-75)

Mean predicted aligned error: 13.71 Å

Solvent-accessible surface area (backbone atoms only — not comparable to full-atom values): 7299 Å² total; per-residue (Å²): 135,88,56,72,71,74,38,66,72,44,58,78,33,49,89,80,54,53,97,60,89,90,53,69,77,76,88,61,98,64,84,89,78,86,86,72,64,92,86,72,73,93,80,89,74,83,81,81,92,68,57,75,66,56,49,51,52,49,50,51,54,51,47,54,36,38,78,51,60,73,48,75,89,77,75,65,64,70,61,52,58,60,43,51,79,73,44,79,80,67,72,81,70,68,65,91,69,77,86,77,80,85,87,129